Protei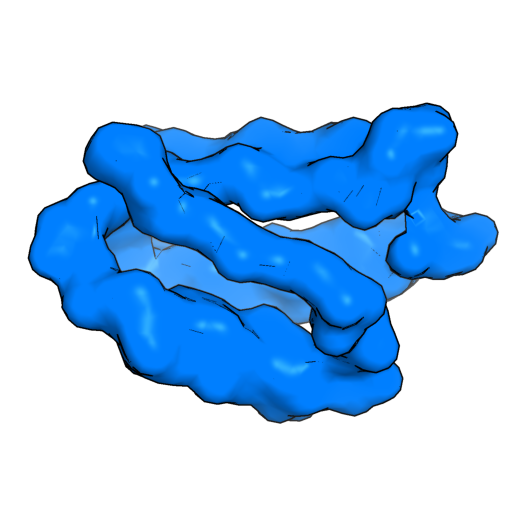n AF-J5PE33-F1 (afdb_monomer_lite)

Sequence (61 aa):
MTCSGCSSAINKVLTKLEPDVSKIDISLEQQSVDVYTTLPYDLILEKIKKTGKEVKTGKQL

Radius of gyration: 10.7 Å; chains: 1; bounding box: 26×21×23 Å

Structure (mmCIF, N/CA/C/O backbone):
data_AF-J5PE33-F1
#
_entry.id   AF-J5PE33-F1
#
loop_
_atom_site.group_PDB
_atom_site.id
_atom_site.type_symbol
_atom_site.label_atom_id
_atom_site.label_alt_id
_atom_site.label_comp_id
_atom_site.label_asym_id
_atom_site.label_entity_id
_atom_site.label_seq_id
_atom_site.pdbx_PDB_ins_code
_atom_site.Cartn_x
_atom_site.Cartn_y
_atom_site.Cartn_z
_atom_site.occupancy
_atom_site.B_iso_or_equiv
_atom_site.auth_seq_id
_atom_site.auth_comp_id
_atom_site.auth_asym_id
_atom_site.auth_atom_id
_atom_site.pdbx_PDB_model_num
ATOM 1 N N . MET A 1 1 ? 9.651 -5.432 -5.736 1.00 78.12 1 MET A N 1
ATOM 2 C CA . MET A 1 1 ? 10.495 -4.247 -5.457 1.00 78.12 1 MET A CA 1
ATOM 3 C C . MET A 1 1 ? 11.967 -4.604 -5.628 1.00 78.12 1 MET A C 1
ATOM 5 O O . MET A 1 1 ? 12.462 -5.415 -4.871 1.00 78.12 1 MET A O 1
ATOM 9 N N . THR A 1 2 ? 12.686 -4.038 -6.596 1.00 80.12 2 THR A N 1
ATOM 10 C CA . THR A 1 2 ? 14.064 -4.477 -6.921 1.00 80.12 2 THR A CA 1
ATOM 11 C C . THR A 1 2 ? 15.174 -3.719 -6.187 1.00 80.12 2 THR A C 1
ATOM 13 O O . THR A 1 2 ? 16.334 -4.103 -6.279 1.00 80.12 2 THR A O 1
ATOM 16 N N . CYS A 1 3 ? 14.851 -2.638 -5.472 1.00 84.88 3 CYS A N 1
ATOM 17 C CA . CYS A 1 3 ? 15.830 -1.819 -4.755 1.00 84.88 3 CYS A CA 1
ATOM 18 C C . CYS A 1 3 ? 15.197 -1.078 -3.569 1.00 84.88 3 CYS A C 1
ATOM 20 O O . CYS A 1 3 ? 13.972 -0.939 -3.498 1.00 84.88 3 CYS A O 1
ATOM 22 N N . SER A 1 4 ? 16.037 -0.532 -2.686 1.00 85.31 4 SER A N 1
ATOM 23 C CA . SER A 1 4 ? 15.626 0.312 -1.552 1.00 85.31 4 SER A CA 1
ATOM 24 C C . SER A 1 4 ? 14.769 1.512 -1.972 1.00 85.31 4 SER A C 1
ATOM 26 O O . SER A 1 4 ? 13.797 1.853 -1.307 1.00 85.31 4 SER A O 1
ATOM 28 N N . GLY A 1 5 ? 15.036 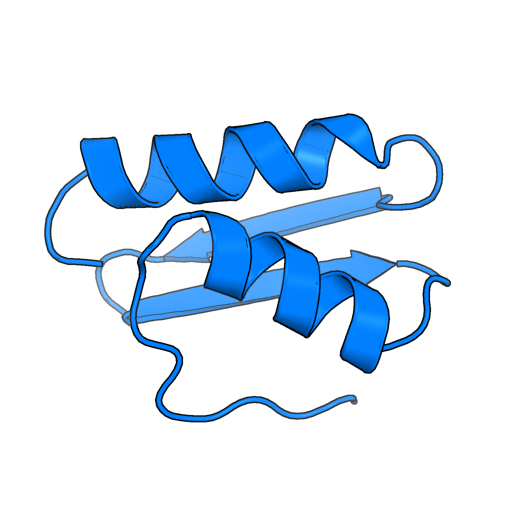2.106 -3.139 1.00 90.00 5 GLY A N 1
ATOM 29 C CA . GLY A 1 5 ? 14.196 3.180 -3.678 1.00 90.00 5 GLY A CA 1
ATOM 30 C C . GLY A 1 5 ? 12.749 2.747 -3.957 1.00 90.00 5 GLY A C 1
ATOM 31 O O . GLY A 1 5 ? 11.824 3.552 -3.845 1.00 90.00 5 GLY A O 1
ATOM 32 N N . CYS A 1 6 ? 12.517 1.469 -4.281 1.00 89.31 6 CYS A N 1
ATOM 33 C CA . CYS A 1 6 ? 11.165 0.949 -4.476 1.00 89.31 6 CYS A CA 1
ATOM 34 C C . CYS A 1 6 ? 10.409 0.805 -3.152 1.00 89.31 6 CYS A C 1
ATOM 36 O O . CYS A 1 6 ? 9.234 1.166 -3.111 1.00 89.31 6 CYS A O 1
ATOM 38 N N . SER A 1 7 ? 11.062 0.319 -2.090 1.00 93.00 7 SER A N 1
ATOM 39 C CA . SER A 1 7 ? 10.426 0.212 -0.772 1.00 93.00 7 SER A CA 1
ATOM 40 C C . SER A 1 7 ? 10.136 1.585 -0.176 1.00 93.00 7 SER A C 1
ATOM 42 O O . SER A 1 7 ? 9.039 1.802 0.331 1.00 93.00 7 SER A O 1
ATOM 44 N N . SER A 1 8 ? 11.040 2.559 -0.332 1.00 94.75 8 SER A N 1
ATOM 45 C CA . SER A 1 8 ? 10.794 3.935 0.117 1.00 94.75 8 SER A CA 1
ATOM 46 C C . SER A 1 8 ? 9.590 4.586 -0.574 1.00 94.75 8 SER A C 1
ATOM 48 O O . SER A 1 8 ? 8.841 5.321 0.070 1.00 94.75 8 SER A O 1
ATOM 50 N N . ALA A 1 9 ? 9.370 4.313 -1.866 1.00 95.44 9 ALA A N 1
ATOM 51 C CA . ALA A 1 9 ? 8.219 4.841 -2.600 1.00 95.44 9 ALA A CA 1
ATOM 52 C C . ALA A 1 9 ? 6.884 4.303 -2.057 1.00 95.44 9 ALA A C 1
ATOM 54 O O . ALA A 1 9 ? 5.937 5.076 -1.908 1.00 95.44 9 ALA A O 1
ATOM 55 N N . ILE A 1 10 ? 6.825 3.007 -1.728 1.00 96.06 10 ILE A N 1
ATOM 56 C CA . ILE A 1 10 ? 5.641 2.387 -1.119 1.00 96.06 10 ILE A CA 1
ATOM 57 C C . ILE A 1 10 ? 5.436 2.899 0.307 1.00 96.06 10 ILE A C 1
ATOM 59 O O . ILE A 1 10 ? 4.341 3.351 0.637 1.00 96.06 10 ILE A O 1
ATOM 63 N N . ASN A 1 11 ? 6.491 2.930 1.125 1.00 96.56 11 ASN A N 1
ATOM 64 C CA . ASN A 1 11 ? 6.402 3.441 2.491 1.00 96.56 11 ASN A CA 1
ATOM 65 C C . ASN A 1 11 ? 5.830 4.868 2.519 1.00 96.56 11 ASN A C 1
ATOM 67 O O . ASN A 1 11 ? 4.876 5.148 3.234 1.00 96.56 11 ASN A O 1
ATOM 71 N N . LYS A 1 12 ? 6.334 5.753 1.648 1.00 96.62 12 LYS A N 1
ATOM 72 C CA . LYS A 1 12 ? 5.907 7.158 1.567 1.00 96.62 12 LYS A CA 1
ATOM 73 C C . LYS A 1 12 ? 4.423 7.349 1.236 1.00 96.62 12 LYS A C 1
ATOM 75 O O . LYS A 1 12 ? 3.866 8.389 1.584 1.00 96.62 12 LYS A O 1
ATOM 80 N N . VAL A 1 13 ? 3.788 6.438 0.496 1.00 96.81 13 VAL A N 1
ATOM 81 C CA . VAL A 1 13 ? 2.350 6.567 0.191 1.00 96.81 13 VAL A CA 1
ATOM 82 C C . VAL A 1 13 ? 1.467 5.992 1.289 1.00 96.81 13 VAL A C 1
ATOM 84 O O . VAL A 1 13 ? 0.349 6.476 1.445 1.00 96.81 13 VAL A O 1
ATOM 87 N N . LEU A 1 14 ? 1.967 5.010 2.042 1.00 97.44 14 LEU A N 1
ATOM 88 C CA . LEU A 1 14 ? 1.245 4.370 3.138 1.00 97.44 14 LEU A CA 1
ATOM 89 C C . LEU A 1 14 ? 1.326 5.186 4.434 1.00 97.44 14 LEU A C 1
ATOM 91 O O . LEU A 1 14 ? 0.307 5.339 5.093 1.00 97.44 14 LEU A O 1
ATOM 95 N N . THR A 1 15 ? 2.466 5.812 4.750 1.00 97.19 15 THR A N 1
ATOM 96 C CA . THR A 1 15 ? 2.587 6.691 5.935 1.00 97.19 15 THR A CA 1
ATOM 97 C C . THR A 1 15 ? 1.700 7.935 5.850 1.00 97.19 15 THR A C 1
ATOM 99 O O . THR A 1 15 ? 1.311 8.506 6.859 1.00 97.19 15 THR A O 1
ATOM 102 N N . LYS A 1 16 ? 1.287 8.342 4.642 1.00 97.19 16 LYS A N 1
ATOM 103 C CA . LYS A 1 16 ? 0.286 9.410 4.443 1.00 97.19 16 LYS A CA 1
ATOM 104 C C . LYS A 1 16 ? -1.128 9.031 4.893 1.00 97.19 16 LYS A C 1
ATOM 106 O O . LYS A 1 16 ? -2.019 9.870 4.804 1.00 97.19 16 LYS A O 1
ATOM 111 N N . LEU A 1 17 ? -1.342 7.772 5.257 1.00 97.31 17 LEU A N 1
ATOM 112 C CA . LEU A 1 17 ? -2.612 7.241 5.738 1.00 97.31 17 LEU A CA 1
ATOM 113 C C . LEU A 1 17 ? -2.601 7.054 7.262 1.00 97.31 17 LEU A C 1
ATOM 115 O O . LEU A 1 17 ? -3.547 6.499 7.806 1.00 97.31 17 LEU A O 1
ATOM 119 N N . GLU A 1 18 ? -1.547 7.488 7.958 1.00 94.50 18 GLU A N 1
ATOM 120 C CA . GLU A 1 18 ? -1.578 7.618 9.415 1.00 94.50 18 GLU A CA 1
ATOM 121 C C . GLU A 1 18 ? -2.675 8.628 9.827 1.00 94.50 18 GLU A C 1
ATOM 123 O O . GLU A 1 18 ? -2.853 9.644 9.147 1.00 94.50 18 GLU A O 1
ATOM 128 N N . PRO A 1 19 ? -3.419 8.380 10.923 1.00 96.38 19 PRO A N 1
ATOM 129 C CA . PRO A 1 19 ? -3.234 7.292 11.892 1.00 96.38 19 PRO A CA 1
ATOM 130 C C . PRO A 1 19 ? -3.949 5.973 11.533 1.00 96.38 19 PRO A C 1
ATOM 132 O O . PRO A 1 19 ? -3.808 4.997 12.266 1.00 96.38 19 PRO A O 1
ATOM 135 N N . ASP A 1 20 ? -4.709 5.917 10.436 1.00 97.69 20 ASP A N 1
ATOM 136 C CA . ASP A 1 20 ? -5.519 4.743 10.075 1.00 97.69 20 ASP A CA 1
ATOM 137 C C . ASP A 1 20 ? -4.668 3.536 9.641 1.00 97.69 20 ASP A C 1
ATOM 139 O O . ASP A 1 20 ? -5.118 2.389 9.712 1.00 97.69 20 ASP A O 1
ATOM 143 N N . VAL A 1 21 ? -3.427 3.770 9.202 1.00 98.19 21 VAL A N 1
ATOM 144 C CA . VAL A 1 21 ? -2.381 2.744 9.073 1.00 98.19 21 VAL A CA 1
ATOM 145 C C . VAL A 1 21 ? -1.522 2.752 10.334 1.00 98.19 21 VAL A C 1
ATOM 147 O O . VAL A 1 21 ? -0.815 3.718 10.602 1.00 98.19 21 VAL A O 1
ATOM 150 N N . SER A 1 22 ? -1.570 1.662 11.097 1.00 97.31 22 SER A N 1
ATOM 151 C CA . SER A 1 22 ? -0.900 1.547 12.397 1.00 97.31 22 SER A CA 1
ATOM 152 C C . SER A 1 22 ? 0.488 0.914 12.320 1.00 97.31 22 SER A C 1
ATOM 154 O O . SER A 1 22 ? 1.321 1.150 13.195 1.00 97.31 22 SER A O 1
ATOM 156 N N . LYS A 1 23 ? 0.752 0.099 11.293 1.00 97.81 23 LYS A N 1
ATOM 157 C CA . LYS A 1 23 ? 2.053 -0.545 11.075 1.00 97.81 23 LYS A CA 1
ATOM 158 C C . LYS A 1 23 ? 2.255 -0.891 9.602 1.00 97.81 23 LYS A C 1
ATOM 160 O O . LYS A 1 23 ? 1.314 -1.293 8.916 1.00 97.81 23 LYS A O 1
ATOM 165 N N . ILE A 1 24 ? 3.495 -0.753 9.142 1.00 97.88 24 ILE A N 1
ATOM 166 C CA . ILE A 1 24 ? 3.944 -1.123 7.800 1.00 97.88 24 ILE A CA 1
ATOM 167 C C . ILE A 1 24 ? 5.238 -1.925 7.956 1.00 97.88 24 ILE A C 1
ATOM 169 O O . ILE A 1 24 ? 6.219 -1.392 8.473 1.00 97.88 24 ILE A O 1
ATOM 173 N N . ASP A 1 25 ? 5.256 -3.169 7.482 1.00 96.69 25 ASP A N 1
ATOM 174 C CA . ASP A 1 25 ? 6.470 -3.986 7.397 1.00 96.69 25 ASP A CA 1
ATOM 175 C C . ASP A 1 25 ? 6.799 -4.251 5.924 1.00 96.69 25 ASP A C 1
ATOM 177 O O . ASP A 1 25 ? 5.959 -4.713 5.153 1.00 96.69 25 ASP A O 1
ATOM 181 N N . ILE A 1 26 ? 8.025 -3.932 5.504 1.00 95.25 26 ILE A N 1
ATOM 182 C CA . ILE A 1 26 ? 8.470 -4.104 4.116 1.00 95.25 26 ILE A CA 1
ATOM 183 C C . ILE A 1 26 ? 9.694 -5.014 4.086 1.00 95.25 26 ILE A C 1
ATOM 185 O O . ILE A 1 26 ? 10.729 -4.661 4.649 1.00 95.25 26 ILE A O 1
ATOM 189 N N . SER A 1 27 ? 9.610 -6.131 3.356 1.00 93.50 27 SER A N 1
ATOM 190 C CA . SER A 1 27 ? 10.758 -7.004 3.089 1.00 93.50 27 SER A CA 1
ATOM 191 C C . SER A 1 27 ? 11.136 -6.965 1.612 1.00 93.50 27 SER A C 1
ATOM 193 O O . SER A 1 27 ? 10.353 -7.308 0.720 1.00 93.50 27 SER A O 1
ATOM 195 N N . LEU A 1 28 ? 12.37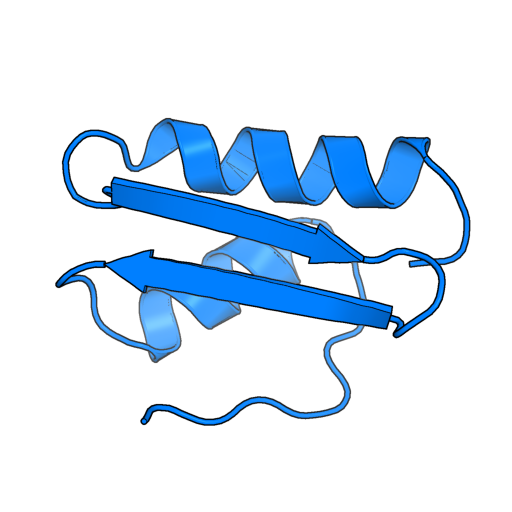7 -6.557 1.344 1.00 90.19 28 LEU A N 1
ATOM 196 C CA . LEU A 1 28 ? 12.946 -6.615 0.001 1.00 90.19 28 LEU A CA 1
ATOM 197 C C . LEU A 1 28 ? 13.285 -8.058 -0.380 1.00 90.19 28 LEU A C 1
A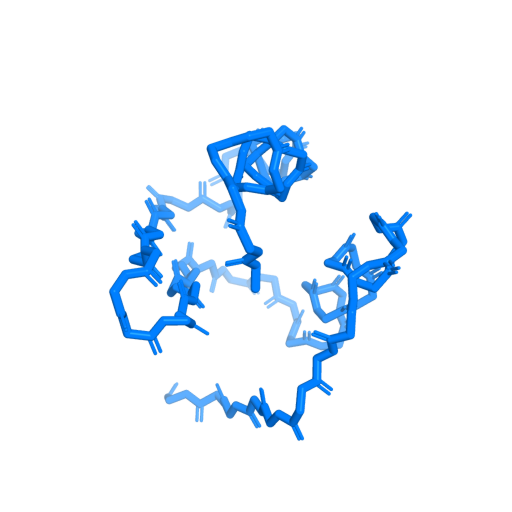TOM 199 O O . LEU A 1 28 ? 13.097 -8.442 -1.527 1.00 90.19 28 LEU A O 1
ATOM 203 N N . GLU A 1 29 ? 13.726 -8.874 0.568 1.00 91.06 29 GLU A N 1
ATOM 204 C CA . GLU A 1 29 ? 14.088 -10.274 0.351 1.00 91.06 29 GLU A CA 1
ATOM 205 C C . GLU A 1 29 ? 12.855 -11.102 -0.023 1.00 91.06 29 GLU A C 1
ATOM 207 O O . GLU A 1 29 ? 12.879 -11.856 -0.994 1.00 91.06 29 GLU A O 1
ATOM 212 N N . GLN A 1 30 ? 11.751 -10.915 0.707 1.00 93.88 30 GLN A N 1
ATOM 213 C CA . GLN A 1 30 ? 10.499 -11.643 0.488 1.00 93.88 30 GLN A CA 1
ATOM 214 C C . GLN A 1 30 ? 9.599 -10.998 -0.571 1.00 93.88 30 GLN A C 1
ATOM 216 O O . GLN A 1 30 ? 8.583 -11.579 -0.946 1.00 93.88 30 GLN A O 1
ATOM 221 N N . GLN A 1 31 ? 9.959 -9.809 -1.068 1.00 94.12 31 GLN A N 1
ATOM 222 C CA . GLN A 1 31 ? 9.137 -9.034 -2.002 1.00 94.12 31 GLN A CA 1
ATOM 223 C C . GLN A 1 31 ? 7.718 -8.762 -1.462 1.00 94.12 31 GLN A C 1
ATOM 225 O O . GLN A 1 31 ? 6.761 -8.719 -2.238 1.00 94.12 31 GLN A O 1
ATOM 230 N N . SER A 1 32 ? 7.586 -8.557 -0.149 1.00 95.50 32 SER A N 1
ATOM 231 C CA . SER A 1 32 ? 6.307 -8.390 0.549 1.00 95.50 32 SER A CA 1
ATOM 232 C C . SER A 1 32 ? 6.174 -7.016 1.210 1.00 95.50 32 SER A C 1
ATOM 234 O O . SER A 1 32 ? 7.160 -6.329 1.501 1.00 95.50 32 SER A O 1
ATOM 236 N N . VAL A 1 33 ? 4.918 -6.609 1.403 1.00 97.31 33 VAL A N 1
ATOM 237 C CA . VAL A 1 33 ? 4.516 -5.426 2.166 1.00 97.31 33 VAL A CA 1
ATOM 238 C C . VAL A 1 33 ? 3.317 -5.828 3.013 1.00 97.31 33 VAL A C 1
ATOM 240 O O . VAL A 1 33 ? 2.255 -6.110 2.457 1.00 97.31 33 VAL A O 1
ATOM 243 N N . ASP A 1 34 ? 3.486 -5.834 4.329 1.00 97.81 34 ASP A N 1
ATOM 244 C CA . ASP A 1 34 ? 2.411 -6.082 5.284 1.00 97.81 34 ASP A CA 1
ATOM 245 C C . ASP A 1 34 ? 1.916 -4.742 5.834 1.00 97.81 34 ASP A C 1
ATOM 247 O O . ASP A 1 34 ? 2.702 -3.897 6.272 1.00 97.81 34 ASP A O 1
ATOM 251 N N . VAL A 1 35 ? 0.601 -4.525 5.774 1.00 98.25 35 VAL A N 1
ATOM 252 C CA . VAL A 1 35 ? -0.044 -3.268 6.174 1.00 98.25 35 VAL A CA 1
ATOM 253 C C . VAL A 1 35 ? -1.123 -3.575 7.199 1.00 98.25 35 VAL A C 1
ATOM 255 O O . VAL A 1 35 ? -2.046 -4.338 6.923 1.00 98.25 35 VAL A O 1
ATOM 258 N N . TYR A 1 36 ? -1.025 -2.948 8.366 1.00 98.06 36 TYR A N 1
ATOM 259 C CA . TYR A 1 36 ? -1.997 -3.078 9.445 1.00 98.06 36 TYR A CA 1
ATOM 260 C C . TYR A 1 36 ? -2.852 -1.817 9.475 1.00 98.06 36 TYR A C 1
ATOM 262 O O . TYR A 1 36 ? -2.343 -0.716 9.692 1.00 98.06 36 TYR A O 1
ATOM 270 N N . THR A 1 37 ? -4.145 -1.959 9.192 1.00 98.12 37 THR A N 1
ATOM 271 C CA . THR A 1 37 ? -5.054 -0.823 9.022 1.00 98.12 37 THR A CA 1
ATOM 272 C C . THR A 1 37 ? -6.513 -1.252 9.127 1.00 98.12 37 THR A C 1
ATOM 274 O O . THR A 1 37 ? -6.841 -2.418 8.919 1.00 98.12 37 THR A O 1
ATOM 277 N N . THR A 1 38 ? -7.388 -0.298 9.435 1.00 97.00 38 THR A N 1
ATOM 278 C CA . THR A 1 38 ? -8.848 -0.440 9.333 1.00 97.00 38 THR A CA 1
ATOM 279 C C . THR A 1 38 ? -9.384 -0.042 7.955 1.00 97.00 38 THR A C 1
ATOM 281 O O . THR A 1 38 ? -10.572 -0.218 7.682 1.00 97.00 38 THR A O 1
ATOM 284 N N . LEU A 1 39 ? -8.532 0.504 7.080 1.00 97.94 39 LEU A N 1
ATOM 285 C CA . LEU A 1 39 ? -8.923 0.945 5.748 1.00 97.94 39 LEU A CA 1
ATOM 286 C C . LEU A 1 39 ? -9.266 -0.247 4.837 1.00 97.94 39 LEU A C 1
ATOM 288 O O . LEU A 1 39 ? -8.676 -1.322 4.970 1.00 97.94 39 LEU A O 1
ATOM 292 N N . PRO A 1 40 ? -10.173 -0.061 3.861 1.00 98.12 40 PRO A N 1
ATOM 293 C CA . PRO A 1 40 ? -10.521 -1.110 2.910 1.00 98.12 40 PRO A CA 1
ATOM 294 C C . PRO A 1 40 ? -9.307 -1.615 2.124 1.00 98.12 40 PRO A C 1
ATOM 296 O O . PRO A 1 40 ? -8.475 -0.822 1.672 1.00 98.12 40 PRO A O 1
ATOM 299 N N . TYR A 1 41 ? -9.259 -2.927 1.882 1.00 97.75 41 TYR A N 1
ATOM 300 C CA . TYR A 1 41 ? -8.196 -3.573 1.109 1.00 97.75 41 TYR A CA 1
ATOM 301 C C . TYR A 1 41 ? -7.956 -2.896 -0.250 1.00 97.75 41 TYR A C 1
ATOM 303 O O . TYR A 1 41 ? -6.815 -2.577 -0.592 1.00 97.75 41 TYR A O 1
ATOM 311 N N . ASP A 1 42 ? -9.027 -2.599 -0.991 1.00 97.56 42 ASP A N 1
ATOM 312 C CA . ASP A 1 42 ? -8.936 -1.986 -2.319 1.00 97.56 42 ASP A CA 1
ATOM 313 C C . ASP A 1 42 ? -8.278 -0.602 -2.284 1.00 97.56 42 ASP A C 1
ATOM 315 O O . ASP A 1 42 ? -7.489 -0.267 -3.167 1.00 97.56 42 ASP A O 1
ATOM 319 N N . LEU A 1 43 ? -8.517 0.183 -1.226 1.00 97.75 43 LEU A N 1
ATOM 320 C CA . LEU A 1 43 ? -7.890 1.493 -1.050 1.00 97.75 43 LEU A CA 1
ATOM 321 C C . LEU A 1 43 ? -6.373 1.353 -0.887 1.00 97.75 43 LEU A C 1
ATOM 323 O O . LEU A 1 43 ? -5.608 2.088 -1.520 1.00 97.75 43 LEU A O 1
ATOM 327 N N . ILE A 1 44 ? -5.926 0.400 -0.068 1.00 97.94 44 ILE A N 1
ATOM 328 C CA . ILE A 1 44 ? -4.498 0.128 0.139 1.00 97.94 44 ILE A CA 1
ATOM 329 C C . ILE A 1 44 ? -3.859 -0.376 -1.153 1.00 97.94 44 ILE A C 1
ATOM 331 O O . ILE A 1 44 ? -2.813 0.130 -1.572 1.00 97.94 44 ILE A O 1
ATOM 335 N N . LEU A 1 45 ? -4.520 -1.314 -1.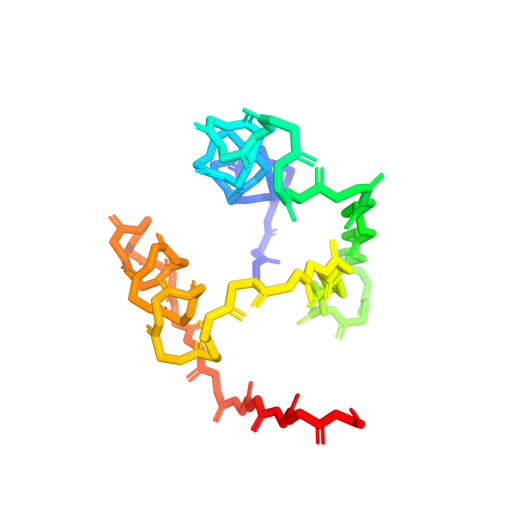833 1.00 97.69 45 LEU A N 1
ATOM 336 C CA . LEU A 1 45 ? -4.057 -1.853 -3.104 1.00 97.69 45 LEU A CA 1
ATOM 337 C C . LEU A 1 45 ? -3.907 -0.750 -4.163 1.00 97.69 45 LEU A C 1
ATOM 339 O O . LEU A 1 45 ? -2.884 -0.688 -4.849 1.00 97.69 45 LEU A O 1
ATOM 343 N N . GLU A 1 46 ? -4.880 0.155 -4.281 1.00 97.31 46 GLU A N 1
ATOM 344 C CA . GLU A 1 46 ? -4.802 1.301 -5.188 1.00 97.31 46 GLU A CA 1
ATOM 345 C C . GLU A 1 46 ? -3.644 2.244 -4.856 1.00 97.31 46 GLU A C 1
ATOM 347 O O . GLU A 1 46 ? -2.951 2.724 -5.759 1.00 97.31 46 GLU A O 1
ATOM 352 N N . LYS A 1 47 ? -3.418 2.530 -3.569 1.00 96.94 47 LYS A N 1
ATOM 353 C CA . LYS A 1 47 ? -2.322 3.403 -3.125 1.00 96.94 47 LYS A CA 1
ATOM 354 C C . LYS A 1 47 ? -0.968 2.814 -3.491 1.00 96.94 47 LYS A C 1
ATOM 356 O O . LYS A 1 47 ? -0.119 3.543 -4.005 1.00 96.94 47 LYS A O 1
ATOM 361 N N . ILE A 1 48 ? -0.794 1.506 -3.310 1.00 96.12 48 ILE A N 1
ATOM 362 C CA . ILE A 1 48 ? 0.420 0.796 -3.719 1.00 96.12 48 ILE A CA 1
ATOM 363 C C . ILE A 1 48 ? 0.562 0.830 -5.245 1.00 96.12 48 ILE A C 1
ATOM 365 O O . ILE A 1 48 ? 1.611 1.239 -5.743 1.00 96.12 48 ILE A O 1
ATOM 369 N N . LYS A 1 49 ? -0.487 0.506 -6.013 1.00 95.50 49 LYS A N 1
ATOM 370 C CA . LYS A 1 49 ? -0.447 0.531 -7.490 1.00 95.50 49 LYS A CA 1
ATOM 371 C C . LYS A 1 49 ? -0.087 1.909 -8.059 1.00 95.50 49 LYS A C 1
ATOM 373 O O . LYS A 1 49 ? 0.666 1.992 -9.028 1.00 95.50 49 LYS A O 1
ATOM 378 N N . LYS A 1 50 ? -0.533 3.000 -7.425 1.00 95.38 50 LYS A N 1
ATOM 379 C CA . LYS A 1 50 ? -0.186 4.387 -7.805 1.00 95.38 50 LYS A CA 1
ATOM 380 C C . LYS A 1 50 ? 1.311 4.710 -7.698 1.00 95.38 50 LYS A C 1
ATOM 382 O O . LYS A 1 50 ? 1.750 5.709 -8.258 1.00 95.38 50 LYS A O 1
ATOM 387 N N . THR A 1 51 ? 2.113 3.870 -7.041 1.00 95.00 51 THR A N 1
ATOM 388 C CA . THR A 1 51 ? 3.585 3.993 -7.036 1.00 95.00 51 THR A CA 1
ATOM 389 C C . THR A 1 51 ? 4.252 3.443 -8.306 1.00 95.00 51 THR A C 1
ATOM 391 O O . THR A 1 51 ? 5.479 3.487 -8.427 1.00 95.00 51 THR A O 1
ATOM 394 N N . GLY A 1 52 ? 3.463 2.905 -9.246 1.00 93.81 52 GLY A N 1
ATOM 395 C CA . GLY A 1 52 ? 3.949 2.292 -10.483 1.00 93.81 52 GLY A CA 1
ATOM 396 C C . GLY A 1 52 ? 4.638 0.943 -10.262 1.00 93.81 52 GLY A C 1
ATOM 397 O O . GLY A 1 52 ? 5.381 0.484 -11.125 1.00 93.81 52 GLY A O 1
ATOM 398 N N . LYS A 1 53 ? 4.450 0.324 -9.090 1.00 91.75 53 LYS A N 1
ATOM 399 C CA . LYS A 1 53 ? 5.009 -0.989 -8.758 1.00 91.75 53 LYS A CA 1
ATOM 400 C C . LYS A 1 53 ? 3.983 -2.075 -9.057 1.00 91.75 53 LYS A C 1
ATOM 402 O O . LYS A 1 53 ? 2.817 -1.958 -8.689 1.00 91.75 53 LYS A O 1
ATOM 407 N N . GLU A 1 54 ? 4.439 -3.129 -9.721 1.00 93.75 54 GLU A N 1
ATOM 408 C CA . GLU A 1 54 ? 3.633 -4.315 -9.987 1.00 93.75 54 GLU A CA 1
ATOM 409 C C . GLU A 1 54 ? 3.259 -5.009 -8.668 1.00 93.75 54 GLU A C 1
ATOM 411 O O . GLU A 1 54 ? 4.123 -5.268 -7.827 1.00 93.75 54 GLU A O 1
ATOM 416 N N . VAL A 1 55 ? 1.973 -5.328 -8.508 1.00 95.31 55 VAL A N 1
ATOM 417 C CA . VAL A 1 55 ? 1.453 -6.140 -7.402 1.00 95.31 55 VAL A CA 1
ATOM 418 C C . VAL A 1 55 ? 1.011 -7.476 -7.983 1.00 95.31 55 VAL A C 1
ATOM 420 O O . VAL A 1 55 ? 0.005 -7.533 -8.687 1.00 95.31 55 VAL A O 1
ATOM 423 N N . LYS A 1 56 ? 1.778 -8.536 -7.712 1.00 95.44 56 LYS A N 1
ATOM 424 C CA . LYS A 1 56 ? 1.521 -9.880 -8.256 1.00 95.44 56 LYS A CA 1
ATOM 425 C C . LYS A 1 56 ? 0.352 -10.570 -7.564 1.00 95.44 56 LYS A C 1
ATOM 427 O O . LYS A 1 56 ? -0.471 -11.205 -8.211 1.00 95.44 56 LYS A O 1
ATOM 432 N N . THR A 1 57 ? 0.300 -10.451 -6.245 1.00 95.81 57 THR A N 1
ATOM 433 C CA . THR A 1 57 ? -0.721 -11.055 -5.393 1.00 95.81 57 THR A CA 1
ATOM 434 C C . THR A 1 57 ? -0.962 -10.162 -4.183 1.00 95.81 57 THR A C 1
ATOM 436 O O . THR A 1 57 ? -0.125 -9.335 -3.819 1.00 95.81 57 THR A O 1
ATOM 439 N N . GLY A 1 58 ? -2.118 -10.332 -3.555 1.00 95.81 58 GLY A N 1
ATOM 440 C CA . GLY A 1 58 ? -2.430 -9.737 -2.268 1.00 95.81 58 GLY A CA 1
ATOM 441 C C . GLY A 1 58 ? -3.650 -10.423 -1.670 1.00 95.81 58 GLY A C 1
ATOM 442 O O . GLY A 1 58 ? -4.468 -10.986 -2.396 1.00 95.81 58 GLY A O 1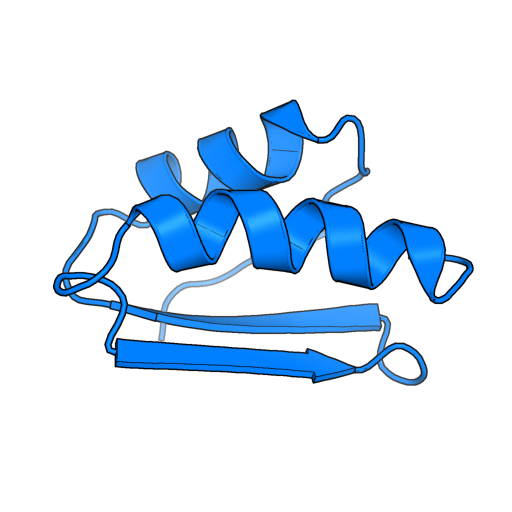
ATOM 443 N N . LYS A 1 59 ? -3.733 -10.426 -0.343 1.00 95.94 59 LYS A N 1
ATOM 444 C CA . LYS A 1 59 ? -4.843 -11.009 0.409 1.00 95.94 59 LYS A CA 1
ATOM 445 C C . LYS A 1 59 ? -5.090 -10.192 1.669 1.00 95.94 59 LYS A C 1
ATOM 447 O O . LYS A 1 59 ? -4.158 -9.586 2.192 1.00 95.94 59 LYS A O 1
ATOM 452 N N . GLN A 1 60 ? -6.327 -10.217 2.141 1.00 95.94 60 GLN A N 1
ATOM 453 C CA . GLN A 1 60 ? -6.697 -9.747 3.469 1.00 95.94 60 GLN A CA 1
ATOM 454 C C . GLN A 1 60 ? -6.733 -10.954 4.417 1.00 95.94 60 GLN A C 1
ATOM 456 O O . GLN A 1 60 ? -7.129 -12.045 3.996 1.00 95.94 60 GLN A O 1
ATOM 461 N N . LEU A 1 61 ? -6.255 -10.765 5.648 1.00 90.12 61 LEU A N 1
ATOM 462 C CA . LEU A 1 61 ? -6.289 -11.760 6.723 1.00 90.12 61 LEU A CA 1
ATOM 463 C C . LEU A 1 61 ? -7.386 -11.418 7.731 1.00 90.12 61 LEU A C 1
ATOM 465 O O . LEU A 1 61 ? -7.666 -10.207 7.889 1.00 90.12 61 LEU A O 1
#

InterPro domains:
  IPR006121 Heavy metal-associated domain, HMA [PF00403] (1-54)
  IPR006121 Heavy metal-associated domain, HMA [PS50846] (1-56)
  IPR006121 Heavy metal-associated domain, HMA [cd00371] (1-56)
  IPR036163 Heavy metal-associated domain superfamily [SSF55008] (1-55)
  IPR051881 Copper transport ATOX1-like [PTHR46365] (1-58)

Secondary structure (DSSP, 8-state):
--SHHHHHHHHHHHGGGTTTEEEEEEETTTTEEEEEESS-HHHHHHHHHTTT---------

Organism: Saccharomyces kudriavzevii (strain ATCC MYA-4449 / AS 2.2408 / CBS 8840 / NBRC 1802 / NCYC 2889) (NCBI:txid226230)

Foldseek 3Di:
DQDPVLVVLLVVLLVVPPPQWPDWDDDPPVRDIDTDGPDDPVVSVVSSVVSVDDDPDDDDD

pLDDT: mean 94.87, std 4.12, range [78.12, 98.25]